Protein AF-A0AA88VTY5-F1 (afdb_monomer)

Nearest PDB structures (foldseek):
  2wyi-assembly1_A  TM=2.878E-01  e=4.479E+00  Streptococcus pyogenes M1 GAS
  5kbp-assembly1_A  TM=3.000E-01  e=7.763E+00  Enterococcus faecalis V583
  2wyi-assembly1_B  TM=2.981E-01  e=7.303E+00  Streptococcus pyogenes M1 GAS

Secondary structure (DSSP, 8-state):
-HHHHHHHHHHHHHHHHS--S--------S-GGGS-TTTSSTTTS----------HHHHHHHHHHHH--S--TTHHHHHHHHTTS---HHHHHHHHS-SSTT--HHHHHHHHHHHHHHHHHHHHH-

Solvent-accessible surface area (backbone atoms only — not comparable to full-atom values): 7858 Å² total; per-residue (Å²): 115,70,72,60,56,55,52,52,46,56,48,49,55,48,58,64,71,72,47,102,65,93,82,87,86,89,88,87,74,97,54,70,88,76,52,62,71,84,53,62,34,79,95,67,44,71,77,86,81,87,85,72,58,37,46,61,69,54,46,49,51,47,37,34,74,62,57,70,39,92,77,59,92,59,50,64,57,50,40,65,43,47,77,72,37,88,44,48,53,66,62,54,45,61,31,43,47,64,87,51,94,83,50,46,61,68,56,18,53,51,44,38,48,52,54,49,51,52,53,43,53,54,66,73,75,111

Structure (mmCIF, N/CA/C/O backbone):
data_AF-A0AA88VTY5-F1
#
_entry.id   AF-A0AA88VTY5-F1
#
loop_
_atom_site.group_PDB
_atom_site.id
_atom_site.type_symbol
_atom_site.label_atom_id
_atom_site.label_alt_id
_atom_site.label_comp_id
_atom_site.label_asym_id
_atom_site.label_entity_id
_atom_site.label_seq_id
_atom_site.pdbx_PDB_ins_code
_atom_site.Cartn_x
_atom_site.Cartn_y
_atom_site.Cartn_z
_atom_site.occupancy
_atom_site.B_iso_or_equiv
_atom_site.auth_seq_id
_atom_site.auth_comp_id
_atom_site.auth_asym_id
_atom_site.auth_atom_id
_atom_site.pdbx_PDB_model_num
ATOM 1 N N . MET A 1 1 ? -3.007 7.184 30.040 1.00 47.25 1 MET A N 1
ATOM 2 C CA . MET A 1 1 ? -3.464 7.458 28.656 1.00 47.25 1 MET A CA 1
ATOM 3 C C . MET A 1 1 ? -4.969 7.712 28.574 1.00 47.25 1 MET A C 1
ATOM 5 O O . MET A 1 1 ? -5.352 8.599 27.826 1.00 47.25 1 MET A O 1
ATOM 9 N N . GLU A 1 2 ? -5.810 7.035 29.365 1.00 46.81 2 GLU A N 1
ATOM 10 C CA . GLU A 1 2 ? -7.282 7.198 29.347 1.00 46.81 2 GLU A CA 1
ATOM 11 C C . GLU A 1 2 ? -7.770 8.639 29.588 1.00 46.81 2 GLU A C 1
ATOM 13 O O . GLU A 1 2 ? -8.664 9.122 28.898 1.00 46.81 2 GLU A O 1
ATOM 18 N N . ILE A 1 3 ? -7.114 9.387 30.484 1.00 48.12 3 ILE A N 1
ATOM 19 C CA . ILE A 1 3 ? -7.507 10.769 30.816 1.00 48.12 3 ILE A CA 1
ATOM 20 C C . ILE A 1 3 ? -7.356 11.733 29.617 1.00 48.12 3 ILE A C 1
ATOM 22 O O . ILE A 1 3 ? -8.103 12.703 29.520 1.00 48.12 3 ILE A O 1
ATOM 26 N N . LEU A 1 4 ? -6.424 11.490 28.684 1.00 56.00 4 LEU A N 1
ATOM 27 C CA . LEU A 1 4 ? -6.225 12.359 27.513 1.00 56.00 4 LEU A CA 1
ATOM 28 C C . LEU A 1 4 ? -7.302 12.125 26.439 1.00 56.00 4 LEU A C 1
ATOM 30 O O . LEU A 1 4 ? -7.770 13.081 25.826 1.00 56.00 4 LEU A O 1
ATOM 34 N N . ALA A 1 5 ? -7.738 10.874 26.261 1.00 60.88 5 ALA A N 1
ATOM 35 C CA . ALA A 1 5 ? -8.765 10.503 25.288 1.00 60.88 5 ALA A CA 1
ATOM 36 C C . ALA A 1 5 ? -10.152 11.037 25.682 1.00 60.88 5 ALA A C 1
ATOM 38 O O . ALA A 1 5 ? -10.845 11.623 24.855 1.00 60.88 5 ALA A O 1
ATOM 39 N N . VAL A 1 6 ? -10.519 10.928 26.965 1.00 62.97 6 VAL A N 1
ATOM 40 C CA . VAL A 1 6 ? -11.779 11.477 27.500 1.00 62.97 6 VAL A CA 1
ATOM 41 C C . VAL A 1 6 ? -11.806 13.009 27.414 1.00 62.97 6 VAL A C 1
ATOM 43 O O . VAL A 1 6 ? -12.830 13.603 27.083 1.00 62.97 6 VAL A O 1
ATOM 46 N N . LYS A 1 7 ? -10.666 13.674 27.649 1.00 64.62 7 LYS A N 1
ATOM 47 C CA . LYS A 1 7 ? -10.542 15.135 27.498 1.00 64.62 7 LYS A CA 1
ATOM 48 C C . LYS A 1 7 ? -10.677 15.588 26.045 1.00 64.62 7 LYS A C 1
ATOM 50 O O . LYS A 1 7 ? -11.381 16.561 25.787 1.00 64.62 7 LYS A O 1
ATOM 55 N N . LEU A 1 8 ? -10.049 14.877 25.106 1.00 68.31 8 LEU A N 1
ATOM 56 C CA . LEU A 1 8 ? -10.213 15.123 23.671 1.00 68.31 8 LEU A CA 1
ATOM 57 C C . LEU A 1 8 ? -11.677 14.953 23.252 1.00 68.31 8 LEU A C 1
ATOM 59 O O . LEU A 1 8 ? -12.199 15.742 22.473 1.00 68.31 8 LEU A O 1
ATOM 63 N N . LEU A 1 9 ? -12.352 13.957 23.818 1.00 66.25 9 LEU A N 1
ATOM 64 C CA . LEU A 1 9 ? -13.742 13.672 23.520 1.00 66.25 9 LEU A CA 1
ATOM 65 C C . LEU A 1 9 ? -14.698 14.770 23.994 1.00 66.25 9 LEU A C 1
ATOM 67 O O . LEU A 1 9 ? -15.535 15.220 23.220 1.00 66.25 9 LEU A O 1
ATOM 71 N N . ASN A 1 10 ? -14.532 15.249 25.228 1.00 67.38 10 ASN A N 1
ATOM 72 C CA . ASN A 1 10 ? -15.312 16.378 25.741 1.00 67.38 10 ASN A CA 1
ATOM 73 C C . ASN A 1 10 ? -15.046 17.662 24.942 1.00 67.38 10 ASN A C 1
ATOM 75 O O . ASN A 1 10 ? -15.945 18.479 24.759 1.00 67.38 10 ASN A O 1
ATOM 79 N N . PHE A 1 11 ? -13.824 17.834 24.432 1.00 70.31 11 PHE A N 1
ATOM 80 C CA . PHE A 1 11 ? -13.494 18.933 23.529 1.00 70.31 11 PHE A CA 1
ATOM 81 C C . PHE A 1 11 ? -14.194 18.798 22.167 1.00 70.31 11 PHE A C 1
ATOM 83 O O . PHE A 1 11 ? -14.711 19.789 21.660 1.00 70.31 11 PHE A O 1
ATOM 90 N N . ILE A 1 12 ? -14.272 17.590 21.598 1.00 69.50 12 ILE A N 1
ATOM 91 C CA . ILE A 1 12 ? -15.016 17.322 20.356 1.00 69.50 12 ILE A CA 1
ATOM 92 C C . ILE A 1 12 ? -16.519 17.543 20.562 1.00 69.50 12 ILE A C 1
ATOM 94 O O . ILE A 1 12 ? -17.139 18.225 19.751 1.00 69.50 12 ILE A O 1
ATOM 98 N N . ASP A 1 13 ? -17.092 17.034 21.657 1.00 68.06 13 ASP A N 1
ATOM 99 C CA . ASP A 1 13 ? -18.501 17.254 22.008 1.00 68.06 13 ASP A CA 1
ATOM 100 C C . ASP A 1 13 ? -18.779 18.766 22.200 1.00 68.06 13 ASP A C 1
ATOM 102 O O . ASP A 1 13 ? -19.804 19.279 21.755 1.00 68.06 13 ASP A O 1
ATOM 106 N N . GLY A 1 14 ? -17.831 19.521 22.770 1.00 66.75 14 GLY A N 1
ATOM 107 C CA . GLY A 1 14 ? -17.899 20.985 22.862 1.00 66.75 14 GLY A CA 1
ATOM 108 C C . GLY A 1 14 ? -17.788 21.703 21.508 1.00 66.75 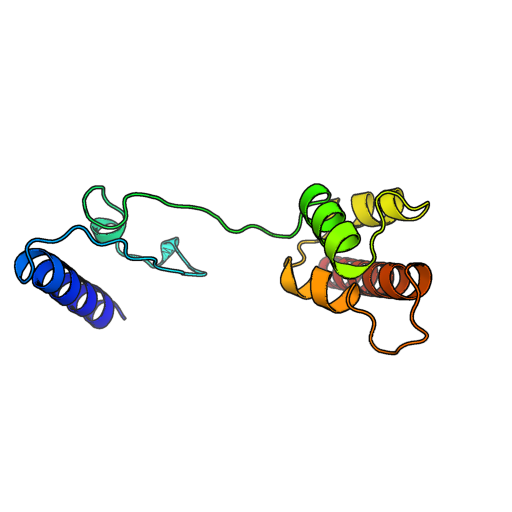14 GLY A C 1
ATOM 109 O O . GLY A 1 14 ? -18.529 22.650 21.250 1.00 66.75 14 GLY A O 1
ATOM 110 N N . LEU A 1 15 ? -16.913 21.236 20.611 1.00 64.00 15 LEU A N 1
ATOM 111 C CA . LEU A 1 15 ? -16.790 21.724 19.229 1.00 64.00 15 LEU A CA 1
ATOM 112 C C . LEU A 1 15 ? -18.053 21.463 18.402 1.00 64.00 15 LEU A C 1
ATOM 114 O O . LEU A 1 15 ? -18.384 22.273 17.536 1.00 64.00 15 LEU A O 1
ATOM 118 N N . TRP A 1 16 ? -18.736 20.347 18.667 1.00 60.53 16 TRP A N 1
ATOM 119 C CA . TRP A 1 16 ? -20.009 19.976 18.051 1.00 60.53 16 TRP A CA 1
ATOM 120 C C . TRP A 1 16 ? -21.147 20.912 18.480 1.00 60.53 16 TRP A C 1
ATOM 122 O O . TRP A 1 16 ? -21.998 21.266 17.671 1.00 60.53 16 TRP A O 1
ATOM 132 N N . LEU A 1 17 ? -21.144 21.354 19.743 1.00 56.91 17 LEU A N 1
ATOM 133 C CA . LEU A 1 17 ? -22.168 22.246 20.300 1.00 56.91 17 LEU A CA 1
ATOM 134 C C . LEU A 1 17 ? -21.949 23.732 19.961 1.00 56.91 17 LEU A C 1
ATOM 136 O O . LEU A 1 17 ? -22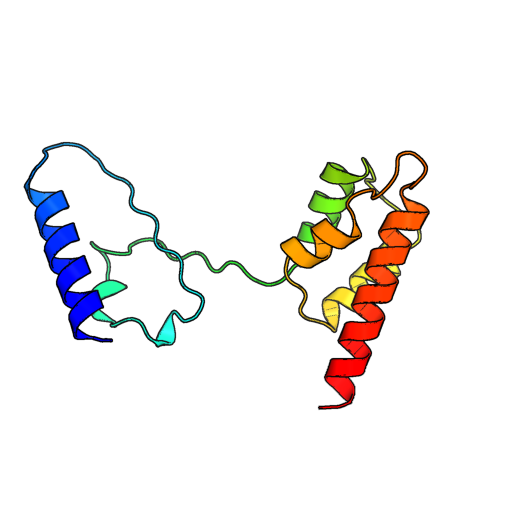.911 24.495 19.925 1.00 56.91 17 LEU A O 1
ATOM 140 N N . ALA A 1 18 ? -20.707 24.167 19.728 1.00 59.44 18 ALA A N 1
ATOM 141 C CA . ALA A 1 18 ? -20.362 25.591 19.667 1.00 59.44 18 ALA A CA 1
ATOM 142 C C . ALA A 1 18 ? -20.586 26.278 18.304 1.00 59.44 18 ALA A C 1
ATOM 144 O O . ALA A 1 18 ? -20.492 27.502 18.224 1.00 59.44 18 ALA A O 1
ATOM 145 N N . CYS A 1 19 ? -20.844 25.546 17.217 1.00 55.19 19 CYS A N 1
ATOM 146 C CA . CYS A 1 19 ? -20.934 26.132 15.874 1.00 55.19 19 CYS A CA 1
ATOM 147 C C . CYS A 1 19 ? -21.932 25.368 14.997 1.00 55.19 19 CYS A C 1
ATOM 149 O O . CYS A 1 19 ? -21.696 24.209 14.677 1.00 55.19 19 CYS A O 1
ATOM 151 N N . GLY A 1 20 ? -23.001 26.032 14.551 1.00 59.38 20 GLY A N 1
ATOM 152 C CA . GLY A 1 20 ? -24.087 25.452 13.745 1.00 59.38 20 GLY A CA 1
ATOM 153 C C . GLY A 1 20 ? -23.747 25.126 12.282 1.00 59.38 20 GLY A C 1
ATOM 154 O O . GLY A 1 20 ? -24.548 25.431 11.406 1.00 59.38 20 GLY A O 1
ATOM 155 N N . GLY A 1 21 ? -22.573 24.549 12.004 1.00 68.12 21 GLY A N 1
ATOM 156 C CA . GLY A 1 21 ? -22.156 24.110 10.667 1.00 68.12 21 GLY A CA 1
ATOM 157 C C . GLY A 1 21 ? -21.730 22.640 10.641 1.00 68.12 21 GLY A C 1
ATOM 158 O O . GLY A 1 21 ? -21.260 22.107 11.645 1.00 68.12 21 GLY A O 1
ATOM 159 N N . GLU A 1 22 ? -21.875 21.993 9.485 1.00 78.19 22 GLU A N 1
ATOM 160 C CA . GLU A 1 22 ? -21.458 20.603 9.261 1.00 78.19 22 GLU A CA 1
ATOM 161 C C . GLU A 1 22 ? -19.922 20.478 9.301 1.00 78.19 22 GLU A C 1
ATOM 163 O O . GLU A 1 22 ? -19.205 21.297 8.723 1.00 78.19 22 GLU A O 1
ATOM 168 N N . ARG A 1 23 ? -19.393 19.463 10.002 1.00 77.62 23 ARG A N 1
ATOM 169 C CA . ARG A 1 23 ? -17.945 19.234 10.167 1.00 77.62 23 ARG A CA 1
ATOM 170 C C . ARG A 1 23 ? -17.586 17.776 9.907 1.00 77.62 23 ARG A C 1
ATOM 172 O O . ARG A 1 23 ? -18.281 16.876 10.367 1.00 77.62 23 ARG A O 1
ATOM 179 N N . ILE A 1 24 ? -16.451 17.556 9.243 1.00 86.12 24 ILE A N 1
ATOM 180 C CA . ILE A 1 24 ? -15.826 16.236 9.088 1.00 86.12 24 ILE A CA 1
ATOM 181 C C . ILE A 1 24 ? -14.553 16.219 9.935 1.00 86.12 24 ILE A C 1
ATOM 183 O O . ILE A 1 24 ? -13.697 17.088 9.782 1.00 86.12 24 ILE A O 1
ATOM 187 N N . ILE A 1 25 ? -14.424 15.232 10.824 1.00 84.38 25 ILE A N 1
ATOM 188 C CA . ILE A 1 25 ? -13.234 15.037 11.661 1.00 84.38 25 ILE A CA 1
ATOM 189 C C . ILE A 1 25 ? -12.628 13.674 11.327 1.00 84.38 25 ILE A C 1
ATOM 191 O O . ILE A 1 25 ? -13.327 12.662 11.351 1.00 84.38 25 ILE A O 1
ATOM 195 N N . VAL A 1 26 ? -11.330 13.649 11.019 1.00 90.31 26 VAL A N 1
ATOM 196 C CA . VAL A 1 26 ? -10.590 12.423 10.691 1.00 90.31 26 VAL A CA 1
ATOM 197 C C . VAL A 1 26 ? -9.631 12.091 11.827 1.00 90.31 26 VAL A C 1
ATOM 199 O O . VAL A 1 26 ? -8.812 12.921 12.220 1.00 90.31 26 VAL A O 1
ATOM 202 N N . PHE A 1 27 ? -9.721 10.862 12.332 1.00 89.00 27 PHE A N 1
ATOM 203 C CA . PHE A 1 27 ? -8.804 10.306 13.325 1.00 89.00 27 PHE A CA 1
ATOM 204 C C . PHE A 1 27 ? -8.000 9.170 12.701 1.00 89.00 27 PHE A C 1
ATOM 206 O O . PHE A 1 27 ? -8.542 8.355 11.958 1.00 89.00 27 PHE A O 1
ATOM 213 N N . THR A 1 28 ? -6.720 9.082 13.048 1.00 91.56 28 THR A N 1
ATOM 214 C CA . THR A 1 28 ? -5.824 8.008 12.605 1.00 91.56 28 THR A CA 1
ATOM 215 C C . THR A 1 28 ? -5.210 7.323 13.819 1.00 91.56 28 THR A C 1
ATOM 217 O O . THR A 1 28 ? -4.738 7.997 14.735 1.00 91.56 28 THR A O 1
ATOM 220 N N . THR A 1 29 ? -5.186 5.992 13.842 1.00 90.69 29 THR A N 1
ATOM 221 C CA . THR A 1 29 ? -4.519 5.219 14.898 1.00 90.69 29 THR A CA 1
ATOM 222 C C . THR A 1 29 ? -3.925 3.940 14.327 1.00 90.69 29 THR A C 1
ATOM 224 O O . THR A 1 29 ? -4.541 3.291 13.489 1.00 90.69 29 THR A O 1
ATOM 227 N N . ASN A 1 30 ? -2.758 3.546 14.835 1.00 90.88 30 ASN A N 1
ATOM 228 C CA . ASN A 1 30 ? -2.166 2.232 14.561 1.00 90.88 30 ASN A CA 1
ATOM 229 C C . ASN A 1 30 ? -2.661 1.156 15.548 1.00 90.88 30 ASN A C 1
ATOM 231 O O . ASN A 1 30 ? -2.321 -0.016 15.420 1.00 90.88 30 ASN A O 1
ATOM 235 N N . HIS A 1 31 ? -3.432 1.544 16.571 1.00 89.62 31 HIS A N 1
ATOM 236 C CA . HIS A 1 31 ? -3.851 0.669 17.666 1.00 89.62 31 HIS A CA 1
ATOM 237 C C . HIS A 1 31 ? -5.326 0.891 18.012 1.00 89.62 31 HIS A C 1
ATOM 239 O O . HIS A 1 31 ? -5.654 1.394 19.087 1.00 89.62 31 HIS A O 1
ATOM 245 N N . VAL A 1 32 ? -6.228 0.515 17.101 1.00 88.38 32 VAL A N 1
ATOM 246 C CA . VAL A 1 32 ? -7.682 0.667 17.303 1.00 88.38 32 VAL A CA 1
ATOM 247 C C . VAL A 1 32 ? -8.178 -0.037 18.574 1.00 88.38 32 VAL A C 1
ATOM 249 O O . VAL A 1 32 ? -9.033 0.491 19.273 1.00 88.38 32 VAL A O 1
ATOM 252 N N . TYR A 1 33 ? -7.565 -1.163 18.951 1.00 88.06 33 TYR A N 1
ATOM 253 C CA . TYR A 1 33 ? -7.901 -1.936 20.153 1.00 88.06 33 TYR A CA 1
ATOM 254 C C . TYR A 1 33 ? -7.563 -1.233 21.480 1.00 88.06 33 TYR A C 1
ATOM 256 O O . TYR A 1 33 ? -8.007 -1.678 22.533 1.00 88.06 33 TYR A O 1
ATOM 264 N N . LYS A 1 34 ? -6.756 -0.161 21.452 1.00 87.19 34 LYS A N 1
ATOM 265 C CA . LYS A 1 34 ? -6.462 0.669 22.634 1.00 87.19 34 LYS A CA 1
ATOM 266 C C . LYS A 1 34 ? -7.460 1.815 22.808 1.00 87.19 34 LYS A C 1
ATOM 268 O O . LYS A 1 34 ? -7.348 2.560 23.779 1.00 87.19 34 LYS A O 1
ATOM 273 N N . LEU A 1 35 ? -8.373 2.012 21.856 1.00 85.88 35 LEU A N 1
ATOM 274 C CA . LEU A 1 35 ? -9.404 3.034 21.964 1.00 85.88 35 LEU A CA 1
ATOM 275 C C . LEU A 1 35 ? -10.517 2.560 22.895 1.00 85.88 35 LEU A C 1
ATOM 277 O O . LEU A 1 35 ? -10.924 1.401 22.858 1.00 85.88 35 LEU A O 1
ATOM 281 N N . ASP A 1 36 ? -11.033 3.490 23.694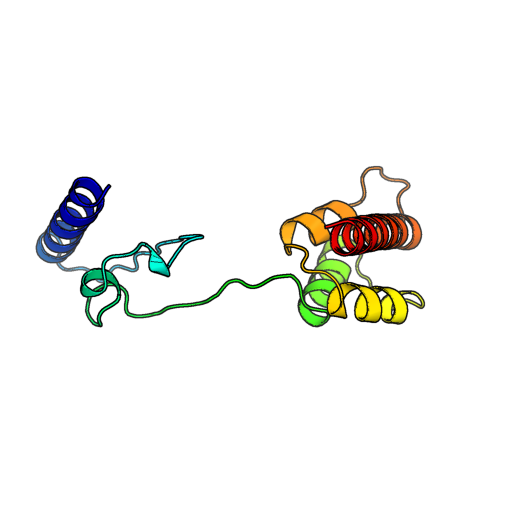 1.00 84.50 36 ASP A N 1
ATOM 282 C CA . ASP A 1 36 ? -12.238 3.260 24.481 1.00 84.50 36 ASP A CA 1
ATOM 283 C C . ASP A 1 36 ? -13.412 2.941 23.527 1.00 84.50 36 ASP A C 1
ATOM 285 O O . ASP A 1 36 ? -13.677 3.732 22.609 1.00 84.50 36 ASP A O 1
ATOM 289 N N . PRO A 1 37 ? -14.137 1.821 23.716 1.00 85.38 37 PRO A N 1
ATOM 290 C CA . PRO A 1 37 ? -15.310 1.472 22.915 1.00 85.38 37 PRO A CA 1
ATOM 291 C C . PRO A 1 37 ? -16.364 2.591 22.808 1.00 85.38 37 PRO A C 1
ATOM 293 O O . PRO A 1 37 ? -17.082 2.680 21.810 1.00 85.38 37 PRO A O 1
ATOM 296 N N . ALA A 1 38 ? -16.446 3.488 23.796 1.00 82.88 38 ALA A N 1
ATOM 297 C CA . ALA A 1 38 ? -17.339 4.642 23.778 1.00 82.88 38 ALA A CA 1
ATOM 298 C C . ALA A 1 38 ? -16.980 5.686 22.702 1.00 82.88 38 ALA A C 1
ATOM 300 O O . 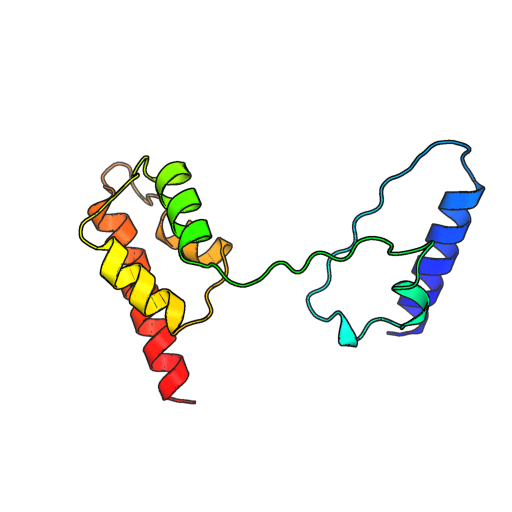ALA A 1 38 ? -17.843 6.488 22.338 1.00 82.88 38 ALA A O 1
ATOM 301 N N . LEU A 1 39 ? -15.746 5.685 22.181 1.00 80.94 39 LEU A N 1
ATOM 302 C CA . LEU A 1 39 ? -15.288 6.568 21.099 1.00 80.94 39 LEU A CA 1
ATOM 303 C C . LEU A 1 39 ? -15.710 6.067 19.716 1.00 80.94 39 LEU A C 1
ATOM 305 O O . LEU A 1 39 ? -16.061 6.867 18.852 1.00 80.94 39 LEU A O 1
ATOM 309 N N . ILE A 1 40 ? -15.699 4.748 19.519 1.00 83.69 40 ILE A N 1
ATOM 310 C CA . ILE A 1 40 ? -15.953 4.095 18.223 1.00 83.69 40 ILE A CA 1
ATOM 311 C C . ILE A 1 40 ? -17.442 3.855 17.937 1.00 83.69 40 ILE A C 1
ATOM 313 O O . ILE A 1 40 ? -17.799 3.276 16.912 1.00 83.69 40 ILE A O 1
ATOM 317 N N . ARG A 1 41 ? -18.328 4.292 18.840 1.00 82.12 41 ARG A N 1
ATOM 318 C CA . ARG A 1 41 ? -19.780 4.224 18.651 1.00 82.12 41 ARG A CA 1
ATOM 319 C C . ARG A 1 41 ? -20.264 5.249 17.622 1.00 82.12 41 ARG A C 1
ATOM 321 O O . ARG A 1 41 ? -19.679 6.321 17.466 1.00 82.12 41 ARG A O 1
ATOM 328 N N . ARG A 1 42 ? -21.399 4.940 16.988 1.00 81.25 42 ARG A N 1
ATOM 329 C CA . ARG A 1 42 ? -22.107 5.871 16.095 1.00 81.25 42 ARG A CA 1
ATOM 330 C C . ARG A 1 42 ? -22.459 7.181 16.815 1.00 81.25 42 ARG A C 1
ATOM 332 O O . ARG A 1 42 ? -22.794 7.162 17.999 1.00 81.25 42 ARG A O 1
ATOM 339 N N . GLY A 1 43 ? -22.383 8.296 16.095 1.00 80.62 43 GLY A N 1
ATOM 340 C CA . GLY A 1 43 ? -22.494 9.668 16.594 1.00 80.62 43 GLY A CA 1
ATOM 341 C C . GLY A 1 43 ? -21.165 10.275 17.059 1.00 80.62 43 GLY A C 1
ATOM 342 O O . GLY A 1 43 ? -21.155 11.403 17.541 1.00 80.62 43 GLY A O 1
ATOM 343 N N . ARG A 1 44 ? -20.058 9.525 16.967 1.00 81.25 44 ARG A N 1
ATOM 344 C CA . ARG A 1 44 ? -18.696 9.986 17.274 1.00 81.25 44 ARG A CA 1
ATOM 345 C C . ARG A 1 44 ? -17.766 9.608 16.126 1.00 81.25 44 ARG A C 1
ATOM 347 O O . ARG A 1 44 ? -17.575 10.393 15.208 1.00 81.25 44 ARG A O 1
ATOM 354 N N . MET A 1 45 ? -17.209 8.397 16.140 1.00 88.25 45 MET A N 1
ATOM 355 C CA . MET A 1 45 ? -16.422 7.876 15.020 1.00 88.25 45 MET A CA 1
ATOM 356 C C . MET A 1 45 ? -17.303 6.941 14.192 1.00 88.25 45 MET A C 1
ATOM 358 O O . MET A 1 45 ? -17.339 5.739 14.431 1.00 88.25 45 MET A O 1
ATOM 362 N N . ASP A 1 46 ? -18.051 7.496 13.240 1.00 88.12 46 ASP A N 1
ATOM 363 C CA . ASP A 1 46 ? -19.075 6.757 12.486 1.00 88.12 46 ASP A CA 1
ATOM 364 C C . ASP A 1 46 ? -18.540 5.870 11.357 1.00 88.12 46 ASP A C 1
ATOM 366 O O . ASP A 1 46 ? -19.177 4.880 10.984 1.00 88.12 46 ASP A O 1
ATOM 370 N N . LYS A 1 47 ? -17.401 6.242 10.767 1.00 90.75 47 LYS A N 1
ATOM 371 C CA . LYS A 1 47 ? -16.788 5.537 9.636 1.00 90.75 47 LYS A CA 1
ATOM 372 C C . LYS A 1 47 ? -15.403 5.056 10.019 1.00 90.75 47 LYS A C 1
ATOM 374 O O . LYS A 1 47 ? -14.557 5.858 10.404 1.00 90.75 47 LYS A O 1
ATOM 379 N N . HIS A 1 48 ? -15.176 3.754 9.885 1.00 90.56 48 HIS A N 1
ATOM 380 C CA . HIS A 1 48 ? -13.882 3.125 10.136 1.00 90.56 48 HIS A CA 1
ATOM 381 C C . HIS A 1 48 ? -13.365 2.551 8.825 1.00 90.56 48 HIS A C 1
ATOM 383 O O . HIS A 1 48 ? -14.059 1.778 8.166 1.00 90.56 48 HIS A O 1
ATOM 389 N N . VAL A 1 49 ? -12.162 2.968 8.444 1.00 93.56 49 VAL A N 1
ATOM 390 C CA . VAL A 1 49 ? -11.458 2.476 7.261 1.00 93.56 49 VAL A CA 1
ATOM 391 C C . VAL A 1 49 ? -10.114 1.948 7.734 1.00 93.56 49 VAL A C 1
ATOM 393 O O . VAL A 1 49 ? -9.331 2.689 8.326 1.00 93.56 49 VAL A O 1
ATOM 396 N N . GLU A 1 50 ? -9.866 0.664 7.498 1.00 93.12 50 GLU A N 1
ATOM 397 C CA . GLU A 1 50 ? -8.565 0.056 7.746 1.00 93.12 50 GLU A CA 1
ATOM 398 C C . GLU A 1 50 ? -7.631 0.351 6.569 1.00 93.12 50 GLU A C 1
ATOM 400 O O . GLU A 1 50 ? -7.971 0.101 5.413 1.00 93.12 50 GLU A O 1
ATOM 405 N N . LEU A 1 51 ? -6.447 0.885 6.866 1.00 93.06 51 LEU A N 1
ATOM 406 C CA . LEU A 1 51 ? -5.387 1.097 5.883 1.00 93.06 51 LEU A CA 1
ATOM 407 C C . LEU A 1 51 ? -4.371 -0.042 6.013 1.00 93.06 51 LEU A C 1
ATOM 409 O O . LEU A 1 51 ? -3.469 0.015 6.847 1.00 93.06 51 LEU A O 1
ATOM 413 N N . SER A 1 52 ? -4.569 -1.095 5.219 1.00 93.69 52 SER A N 1
ATOM 414 C CA . SER A 1 52 ? -3.762 -2.318 5.262 1.00 93.69 52 SER A CA 1
ATOM 415 C C . SER A 1 52 ? -2.392 -2.171 4.582 1.00 93.69 52 SER A C 1
ATOM 417 O O . SER A 1 52 ? -2.055 -1.144 3.988 1.00 93.69 52 SER A O 1
ATOM 419 N N . TYR A 1 53 ? -1.606 -3.250 4.623 1.00 97.06 53 TYR A N 1
ATOM 420 C CA . TYR A 1 53 ? -0.382 -3.401 3.835 1.00 97.06 53 TYR A CA 1
ATOM 421 C C . TYR A 1 53 ? -0.643 -3.350 2.322 1.00 97.06 53 TYR A C 1
ATOM 423 O O . TYR A 1 53 ? -1.779 -3.477 1.851 1.00 97.06 53 TYR A O 1
ATOM 431 N N . CYS A 1 54 ? 0.428 -3.135 1.556 1.00 97.94 54 CYS A N 1
ATOM 432 C CA . CYS A 1 54 ? 0.369 -2.969 0.113 1.00 97.94 54 CYS A CA 1
ATOM 433 C C . CYS A 1 54 ? 0.020 -4.292 -0.577 1.00 97.94 54 CYS A C 1
ATOM 435 O O . CYS A 1 54 ? 0.811 -5.232 -0.591 1.00 97.94 54 CYS A O 1
ATOM 437 N N . CYS A 1 55 ? -1.162 -4.356 -1.184 1.00 97.19 55 CYS A N 1
ATOM 438 C CA . CYS A 1 55 ? -1.550 -5.479 -2.025 1.00 97.19 55 CYS A CA 1
ATOM 439 C C . CYS A 1 55 ? -1.020 -5.309 -3.457 1.00 97.19 55 CYS A C 1
ATOM 441 O O . CYS A 1 55 ? -0.575 -4.232 -3.859 1.00 97.19 55 CYS A O 1
ATOM 443 N N . PHE A 1 56 ? -1.127 -6.362 -4.271 1.00 97.88 56 PHE A N 1
ATOM 444 C CA . PHE A 1 56 ? -0.679 -6.312 -5.665 1.00 97.88 56 PHE A CA 1
ATOM 445 C C . PHE A 1 56 ? -1.391 -5.228 -6.496 1.00 97.88 56 PHE A C 1
ATOM 447 O O . PHE A 1 56 ? -0.769 -4.586 -7.339 1.00 97.88 56 PHE A O 1
ATOM 454 N N . GLU A 1 57 ? -2.677 -4.976 -6.242 1.00 97.31 57 GLU A N 1
ATOM 455 C CA . GLU A 1 57 ? -3.413 -3.891 -6.906 1.00 97.31 57 GLU A CA 1
ATOM 456 C C . GLU A 1 57 ? -2.894 -2.508 -6.488 1.00 97.31 57 GLU A C 1
ATOM 458 O O . GLU A 1 57 ? -2.707 -1.640 -7.341 1.00 97.31 57 GLU A O 1
ATOM 463 N N . GLY A 1 58 ? -2.580 -2.329 -5.200 1.00 97.25 58 GLY A N 1
ATOM 464 C CA . GLY A 1 58 ? -1.933 -1.122 -4.686 1.00 97.25 58 GLY A CA 1
ATOM 465 C C . GLY A 1 58 ? -0.562 -0.903 -5.324 1.00 97.25 58 GLY A C 1
ATOM 466 O O . GLY A 1 58 ? -0.283 0.183 -5.822 1.00 97.25 58 GLY A O 1
ATOM 467 N N . PHE A 1 59 ? 0.252 -1.956 -5.423 1.00 98.31 59 PHE A N 1
ATOM 468 C CA . PHE A 1 59 ? 1.518 -1.921 -6.154 1.00 98.31 59 PHE A CA 1
ATOM 469 C C . PHE A 1 59 ? 1.335 -1.487 -7.615 1.00 98.31 59 PHE A C 1
ATOM 471 O O . PHE A 1 59 ? 2.055 -0.602 -8.062 1.00 98.31 59 PHE A O 1
ATOM 478 N N . LYS A 1 60 ? 0.376 -2.055 -8.361 1.00 98.31 60 LYS A N 1
ATOM 479 C CA . LYS A 1 60 ? 0.147 -1.668 -9.766 1.00 98.31 60 LYS A CA 1
ATOM 480 C C . LYS A 1 60 ? -0.226 -0.194 -9.901 1.00 98.31 60 LYS A C 1
ATOM 482 O O . LYS A 1 60 ? 0.186 0.441 -10.867 1.00 98.31 60 LYS A O 1
ATOM 487 N N . LEU A 1 61 ? -0.996 0.345 -8.955 1.00 98.06 61 LEU A N 1
ATOM 488 C CA . LEU A 1 61 ? -1.305 1.772 -8.923 1.00 98.06 61 LEU A CA 1
ATOM 489 C C . LEU A 1 61 ? -0.032 2.601 -8.705 1.00 98.06 61 LEU A C 1
ATOM 491 O O . LEU A 1 61 ? 0.202 3.552 -9.443 1.00 98.06 61 LEU A O 1
ATOM 495 N N . LEU A 1 62 ? 0.817 2.214 -7.751 1.00 98.00 62 LEU A N 1
ATOM 496 C CA . LEU A 1 62 ? 2.088 2.898 -7.495 1.00 98.00 62 LEU A CA 1
ATOM 497 C C . LEU A 1 62 ? 3.042 2.789 -8.697 1.00 98.00 62 LEU A C 1
ATOM 499 O O . LEU A 1 62 ? 3.628 3.788 -9.094 1.00 98.00 62 LEU A O 1
ATOM 503 N N . ALA A 1 63 ? 3.150 1.621 -9.331 1.00 98.00 63 ALA A N 1
ATOM 504 C CA . ALA A 1 63 ? 3.984 1.415 -10.515 1.00 98.00 63 ALA A CA 1
ATOM 505 C C . ALA A 1 63 ? 3.541 2.295 -11.694 1.00 98.00 63 ALA A C 1
ATOM 507 O O . ALA A 1 63 ? 4.379 2.884 -12.371 1.00 98.00 63 ALA A O 1
ATOM 508 N N . ARG A 1 64 ? 2.229 2.452 -11.906 1.00 97.31 64 ARG A N 1
ATOM 509 C CA . ARG A 1 64 ? 1.703 3.404 -12.895 1.00 97.31 64 ARG A CA 1
ATOM 510 C C . ARG A 1 64 ? 2.007 4.849 -12.511 1.00 97.31 64 ARG A C 1
ATOM 512 O O . ARG A 1 64 ? 2.427 5.617 -13.359 1.00 97.31 64 ARG A O 1
ATOM 519 N N . ASN A 1 65 ? 1.827 5.215 -11.245 1.00 96.25 65 ASN A N 1
ATOM 520 C CA . ASN A 1 65 ? 1.990 6.601 -10.808 1.00 96.25 65 ASN A CA 1
ATOM 521 C C . ASN A 1 65 ? 3.450 7.077 -10.818 1.00 96.25 65 ASN A C 1
ATOM 523 O O . ASN A 1 65 ? 3.698 8.233 -11.142 1.00 96.25 65 ASN A O 1
ATOM 527 N N . TYR A 1 66 ? 4.400 6.219 -10.435 1.00 95.56 66 TYR A N 1
ATOM 528 C CA . TYR A 1 66 ? 5.812 6.598 -10.304 1.00 95.56 66 TYR A CA 1
ATOM 529 C C . TYR A 1 66 ? 6.656 6.269 -11.533 1.00 95.56 66 TYR A C 1
ATOM 531 O O . TYR A 1 66 ? 7.627 6.972 -11.790 1.00 95.56 66 TYR A O 1
ATOM 539 N N . LEU A 1 67 ? 6.307 5.214 -12.276 1.00 96.06 67 LEU A N 1
ATOM 540 C CA . LEU A 1 67 ? 7.125 4.697 -13.379 1.00 96.06 67 LEU A CA 1
ATOM 541 C C . LEU A 1 67 ? 6.398 4.708 -14.731 1.00 96.06 67 LEU A C 1
ATOM 543 O O . LEU A 1 67 ? 7.001 4.344 -15.733 1.00 96.06 67 LEU A O 1
ATOM 547 N N . ASP A 1 68 ? 5.109 5.067 -14.767 1.00 96.00 68 ASP A N 1
ATOM 548 C CA . ASP A 1 68 ? 4.240 4.955 -15.950 1.00 96.00 68 ASP A CA 1
ATOM 549 C C . ASP A 1 68 ? 4.177 3.527 -16.539 1.00 96.00 68 ASP A C 1
ATOM 551 O O . ASP A 1 68 ? 3.979 3.304 -17.733 1.00 96.00 68 ASP A O 1
ATOM 555 N N . VAL A 1 69 ? 4.330 2.505 -15.682 1.00 95.50 69 VAL A N 1
ATOM 556 C CA . VAL A 1 69 ? 4.341 1.094 -16.102 1.00 95.50 69 VAL A CA 1
ATOM 557 C C . VAL A 1 69 ? 3.027 0.396 -15.766 1.00 95.50 69 VAL A C 1
ATOM 559 O O . VAL A 1 69 ? 2.673 0.179 -14.607 1.00 95.50 69 VAL A O 1
ATOM 562 N N . GLY A 1 70 ? 2.314 -0.039 -16.808 1.00 93.75 70 GLY A N 1
ATOM 563 C CA . GLY A 1 70 ? 1.081 -0.824 -16.683 1.00 93.75 70 GLY A CA 1
ATOM 564 C C . GLY A 1 70 ? 1.285 -2.341 -16.587 1.00 93.75 70 GLY A C 1
ATOM 565 O O . GLY A 1 70 ? 0.416 -3.033 -16.048 1.00 93.75 70 GLY A O 1
ATOM 566 N N . ALA A 1 71 ? 2.404 -2.854 -17.103 1.00 94.81 71 ALA A N 1
ATOM 567 C CA . ALA A 1 71 ? 2.770 -4.267 -17.095 1.00 94.81 71 ALA A CA 1
ATOM 568 C C . ALA A 1 71 ? 4.292 -4.422 -17.205 1.00 94.81 71 ALA A C 1
ATOM 570 O O . ALA A 1 71 ? 4.943 -3.669 -17.923 1.00 94.81 71 ALA A O 1
ATOM 571 N N . HIS A 1 72 ? 4.846 -5.426 -16.529 1.00 96.81 72 HIS A N 1
ATOM 572 C CA . HIS A 1 72 ? 6.267 -5.747 -16.595 1.00 96.81 72 HIS A CA 1
ATOM 573 C C . HIS A 1 72 ? 6.486 -7.241 -16.364 1.00 96.81 72 HIS A C 1
ATOM 575 O O . HIS A 1 72 ? 5.739 -7.865 -15.604 1.00 96.81 72 HIS A O 1
ATOM 581 N N . HIS A 1 73 ? 7.531 -7.817 -16.958 1.00 97.38 73 HIS A N 1
ATOM 582 C CA . HIS A 1 73 ? 7.821 -9.250 -16.838 1.00 97.38 73 HIS A CA 1
ATOM 583 C C . HIS A 1 73 ? 8.034 -9.692 -15.374 1.00 97.38 73 HIS A C 1
ATOM 585 O O . HIS A 1 73 ? 7.695 -10.814 -15.000 1.00 97.38 73 HIS A O 1
ATOM 591 N N . VAL A 1 74 ? 8.506 -8.784 -14.510 1.00 97.88 74 VAL A N 1
ATOM 592 C CA . VAL A 1 74 ? 8.732 -9.050 -13.078 1.00 97.88 74 VAL A CA 1
ATOM 593 C C . VAL A 1 74 ? 7.492 -8.907 -12.186 1.00 97.88 74 VAL A C 1
ATOM 595 O O . VAL A 1 74 ? 7.551 -9.272 -11.011 1.00 97.88 74 VAL A O 1
ATOM 598 N N . PHE A 1 75 ? 6.354 -8.415 -12.696 1.00 98.19 75 PHE A N 1
ATOM 599 C CA . PHE A 1 75 ? 5.149 -8.214 -11.872 1.00 98.19 75 PHE A CA 1
ATOM 600 C C . PHE A 1 75 ? 4.659 -9.522 -11.241 1.00 98.19 75 PHE A C 1
ATOM 602 O O . PHE A 1 75 ? 4.203 -9.516 -10.100 1.00 98.19 75 PHE A O 1
ATOM 609 N N . GLY A 1 76 ? 4.805 -10.652 -11.944 1.00 98.25 76 GLY A N 1
ATOM 610 C CA . GLY A 1 76 ? 4.483 -11.970 -11.392 1.00 98.25 76 GLY A CA 1
ATOM 611 C C . GLY A 1 76 ? 5.322 -12.313 -10.156 1.00 98.25 76 GLY A C 1
ATOM 612 O O . GLY A 1 76 ? 4.787 -12.815 -9.168 1.00 98.25 76 GLY A O 1
ATOM 613 N N . LYS A 1 77 ? 6.618 -11.970 -10.168 1.00 98.19 77 LYS A N 1
ATOM 614 C CA . LYS A 1 77 ? 7.516 -12.159 -9.020 1.00 98.19 77 LYS A CA 1
ATOM 615 C C . LYS A 1 77 ? 7.128 -11.247 -7.854 1.00 98.19 77 LYS A C 1
ATOM 617 O O . LYS A 1 77 ? 7.026 -11.727 -6.729 1.00 98.19 77 LYS A O 1
ATOM 622 N N . ILE A 1 78 ? 6.861 -9.966 -8.121 1.00 98.12 78 ILE A N 1
ATOM 623 C CA . ILE A 1 78 ? 6.435 -8.997 -7.095 1.00 98.12 78 ILE A CA 1
ATOM 624 C C . ILE A 1 78 ? 5.122 -9.436 -6.444 1.00 98.12 78 ILE A C 1
ATOM 626 O O . ILE A 1 78 ? 5.021 -9.433 -5.220 1.00 98.12 78 ILE A O 1
ATOM 630 N N . ARG A 1 79 ? 4.145 -9.898 -7.235 1.00 98.31 79 ARG A N 1
ATOM 631 C CA . ARG A 1 79 ? 2.888 -10.453 -6.716 1.00 98.31 79 ARG A CA 1
ATOM 632 C C . ARG A 1 79 ? 3.140 -11.597 -5.734 1.00 98.31 79 ARG A C 1
ATOM 634 O O . ARG A 1 79 ? 2.657 -11.551 -4.609 1.00 98.31 79 ARG A O 1
ATOM 641 N N . ALA A 1 80 ? 3.935 -12.584 -6.144 1.00 97.88 80 ALA A N 1
ATOM 642 C CA . ALA A 1 80 ? 4.233 -13.753 -5.319 1.00 97.88 80 ALA A CA 1
ATOM 643 C C . ALA A 1 80 ? 5.014 -13.414 -4.034 1.00 97.88 80 ALA A C 1
ATOM 645 O O . ALA A 1 80 ? 4.982 -14.189 -3.076 1.00 97.88 80 ALA A O 1
ATOM 646 N N . LEU A 1 81 ? 5.749 -12.296 -4.016 1.00 97.62 81 LEU A N 1
ATOM 647 C CA . LEU A 1 81 ? 6.455 -11.797 -2.835 1.00 97.62 81 LEU A CA 1
ATOM 648 C C . LEU A 1 81 ? 5.526 -11.020 -1.891 1.00 97.62 81 LEU A C 1
ATOM 650 O O . LEU A 1 81 ? 5.541 -11.292 -0.693 1.00 97.62 81 LEU A O 1
ATOM 654 N N . LEU A 1 82 ? 4.682 -10.127 -2.418 1.00 96.88 82 LEU A N 1
ATOM 655 C CA . LEU A 1 82 ? 3.685 -9.381 -1.633 1.00 96.88 82 LEU A CA 1
ATOM 656 C C . LEU A 1 82 ? 2.637 -10.299 -0.985 1.00 96.88 82 LEU A C 1
ATOM 658 O O . LEU A 1 82 ? 2.098 -9.975 0.063 1.00 96.88 82 LEU A O 1
ATOM 662 N N . GLU A 1 83 ? 2.374 -11.475 -1.560 1.00 95.44 83 GLU A N 1
ATOM 663 C CA . GLU A 1 83 ? 1.519 -12.498 -0.938 1.00 95.44 83 GLU A CA 1
ATOM 664 C C . GLU A 1 83 ? 2.169 -13.176 0.289 1.00 95.44 83 GLU A C 1
ATOM 666 O O . GLU A 1 83 ? 1.492 -13.878 1.037 1.00 95.44 83 GLU A O 1
ATOM 671 N N . LYS A 1 84 ? 3.481 -13.000 0.505 1.00 95.12 84 LYS A N 1
ATOM 672 C CA . LYS A 1 84 ? 4.251 -13.666 1.575 1.00 95.12 84 LYS A CA 1
ATOM 673 C C . LYS A 1 84 ? 4.777 -12.709 2.642 1.00 95.12 84 LYS A C 1
ATOM 675 O O . LYS A 1 84 ? 5.214 -13.168 3.698 1.00 95.12 84 LYS A O 1
ATOM 680 N N . VAL A 1 85 ? 4.789 -11.412 2.357 1.00 95.44 85 VAL A N 1
ATOM 681 C CA . VAL A 1 85 ? 5.404 -10.386 3.197 1.00 95.44 85 VAL A CA 1
ATOM 682 C C . VAL A 1 85 ? 4.470 -9.195 3.309 1.00 95.44 85 VAL A C 1
ATOM 684 O O . VAL A 1 85 ? 3.962 -8.696 2.310 1.00 95.44 85 VAL A O 1
ATOM 687 N N . ASP A 1 86 ? 4.318 -8.704 4.532 1.00 94.69 86 ASP A N 1
ATOM 688 C CA . ASP A 1 86 ? 3.590 -7.479 4.819 1.00 94.69 86 ASP A CA 1
ATOM 689 C C . ASP A 1 86 ? 4.535 -6.281 4.656 1.00 94.69 86 ASP A C 1
ATOM 691 O O . ASP A 1 86 ? 5.482 -6.117 5.424 1.00 94.69 86 ASP A O 1
ATOM 695 N N . MET A 1 87 ? 4.292 -5.442 3.648 1.00 96.81 87 MET A N 1
ATOM 696 C CA . MET A 1 87 ? 5.063 -4.218 3.386 1.00 96.81 87 MET A CA 1
ATOM 697 C C . MET A 1 87 ? 4.113 -3.027 3.259 1.00 96.81 87 MET A C 1
ATOM 699 O O . MET A 1 87 ? 3.047 -3.142 2.647 1.00 96.81 87 MET A O 1
ATOM 703 N N . LYS A 1 88 ? 4.439 -1.874 3.860 1.00 96.62 88 LYS A N 1
ATOM 704 C CA . LYS A 1 88 ? 3.527 -0.721 3.825 1.00 96.62 88 LYS A CA 1
ATOM 705 C C . LYS A 1 88 ? 3.527 -0.095 2.428 1.00 96.62 88 LYS A C 1
ATOM 707 O O . LYS A 1 88 ? 4.558 -0.103 1.759 1.00 96.62 88 LYS A O 1
ATOM 712 N N . PRO A 1 89 ? 2.414 0.522 1.993 1.00 97.12 89 PRO A N 1
ATOM 713 C CA . PRO A 1 89 ? 2.375 1.240 0.719 1.00 97.12 89 PRO A CA 1
ATOM 714 C C . PRO A 1 89 ? 3.474 2.303 0.573 1.00 97.12 89 PRO A C 1
ATOM 716 O O . PRO A 1 89 ? 3.998 2.478 -0.521 1.00 97.12 89 PRO A O 1
ATOM 719 N N . ALA A 1 90 ? 3.857 2.967 1.670 1.00 96.56 90 ALA A N 1
ATOM 720 C CA . ALA A 1 90 ? 4.950 3.940 1.681 1.00 96.56 90 ALA A CA 1
ATOM 7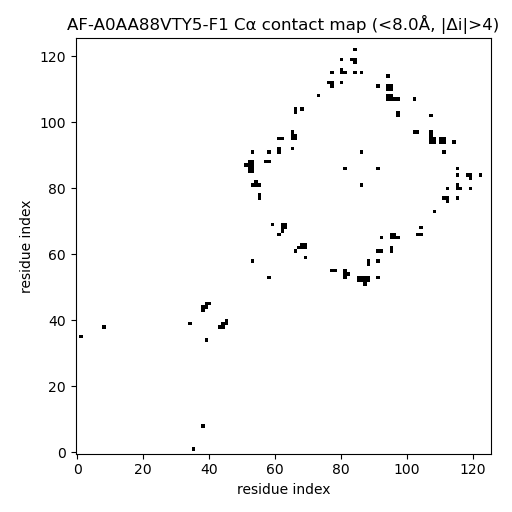21 C C . ALA A 1 90 ? 6.314 3.297 1.381 1.00 96.56 90 ALA A C 1
ATOM 723 O O . ALA A 1 90 ? 7.042 3.806 0.537 1.00 96.56 90 ALA A O 1
ATOM 724 N N . ASP A 1 91 ? 6.616 2.149 1.994 1.00 97.19 91 ASP A N 1
ATOM 725 C CA . ASP A 1 91 ? 7.873 1.424 1.761 1.00 97.19 91 ASP A CA 1
ATOM 726 C C . ASP A 1 91 ? 7.942 0.900 0.312 1.00 97.19 91 ASP A C 1
ATOM 728 O O . ASP A 1 91 ? 8.992 0.930 -0.332 1.00 97.19 91 ASP A O 1
ATOM 732 N N . VAL A 1 92 ? 6.802 0.460 -0.244 1.00 98.00 92 VAL A N 1
ATOM 733 C CA . VAL A 1 92 ? 6.705 0.086 -1.666 1.00 98.00 92 VAL A CA 1
ATOM 734 C C . VAL A 1 92 ? 6.960 1.300 -2.559 1.00 98.00 92 VAL A C 1
ATOM 736 O O . VAL A 1 92 ? 7.756 1.205 -3.490 1.00 98.00 92 VAL A O 1
ATOM 739 N N . ALA A 1 93 ? 6.318 2.437 -2.278 1.00 97.62 93 ALA A N 1
ATOM 740 C CA . ALA A 1 93 ? 6.510 3.670 -3.038 1.00 97.62 93 ALA A CA 1
ATOM 741 C C . ALA A 1 93 ? 7.971 4.140 -3.002 1.00 97.62 93 ALA A C 1
ATOM 743 O O . ALA A 1 93 ? 8.519 4.485 -4.041 1.00 97.62 93 ALA A O 1
ATOM 744 N N . GLU A 1 94 ? 8.630 4.080 -1.843 1.00 97.38 94 GLU A N 1
ATOM 745 C CA . GLU A 1 94 ? 10.040 4.452 -1.685 1.00 97.38 94 GLU A CA 1
ATOM 746 C C . GLU A 1 94 ? 10.981 3.643 -2.582 1.00 97.38 94 GLU A C 1
ATOM 748 O O . GLU A 1 94 ? 11.920 4.193 -3.154 1.00 97.38 94 GLU A O 1
ATOM 753 N N . ASN A 1 95 ? 10.710 2.350 -2.757 1.00 97.38 95 ASN A N 1
ATOM 754 C CA . ASN A 1 95 ? 11.498 1.510 -3.655 1.00 97.38 95 ASN A CA 1
ATOM 755 C C . ASN A 1 95 ? 11.185 1.746 -5.139 1.00 97.38 95 ASN A C 1
ATOM 757 O O . ASN A 1 95 ? 12.036 1.466 -5.981 1.00 97.38 95 ASN A O 1
ATOM 761 N N . LEU A 1 96 ? 9.983 2.238 -5.455 1.00 97.25 96 LEU A N 1
ATOM 762 C CA . LEU A 1 96 ? 9.555 2.544 -6.821 1.00 97.25 96 LEU A CA 1
ATOM 763 C C . LEU A 1 96 ? 9.920 3.957 -7.277 1.00 97.25 96 LEU A C 1
ATOM 765 O O . LEU A 1 96 ? 9.879 4.212 -8.473 1.00 97.25 96 LEU A O 1
ATOM 769 N N . MET A 1 97 ? 10.239 4.873 -6.365 1.00 95.44 97 MET A N 1
ATOM 770 C CA . MET A 1 97 ? 10.666 6.220 -6.733 1.00 95.44 97 MET A CA 1
ATOM 771 C C . MET A 1 97 ? 12.073 6.184 -7.356 1.00 95.44 97 MET A C 1
ATOM 773 O O . MET A 1 97 ? 12.999 5.695 -6.698 1.00 95.44 97 MET A O 1
ATOM 777 N N . PRO A 1 98 ? 12.260 6.730 -8.575 1.00 93.94 98 PRO A N 1
ATOM 778 C CA . PRO A 1 98 ? 13.586 6.913 -9.162 1.00 93.94 98 PRO A CA 1
ATOM 779 C C . PRO A 1 98 ? 14.465 7.764 -8.244 1.00 93.94 98 PRO A C 1
ATOM 781 O O . PRO A 1 98 ? 14.031 8.811 -7.753 1.00 93.94 98 PRO A O 1
ATOM 784 N N . LYS A 1 99 ? 15.694 7.315 -7.982 1.00 91.38 99 LYS A N 1
ATOM 785 C CA . LYS A 1 99 ? 16.642 8.004 -7.090 1.00 91.38 99 LYS A CA 1
ATOM 786 C C . LYS A 1 99 ? 17.627 8.865 -7.870 1.00 91.38 99 LYS A C 1
ATOM 788 O O . LYS A 1 99 ? 18.180 9.811 -7.309 1.00 91.38 99 LYS A O 1
ATOM 793 N N . SER A 1 100 ? 17.821 8.570 -9.150 1.00 91.69 100 SER A N 1
ATOM 794 C CA . SER A 1 100 ? 18.530 9.422 -10.099 1.00 91.69 100 SER A CA 1
ATOM 795 C C . SER A 1 100 ? 17.755 9.560 -11.411 1.00 91.69 100 SER A C 1
ATOM 797 O O . SER A 1 100 ? 16.742 8.897 -11.628 1.00 91.69 100 SER A O 1
ATOM 799 N N . ALA A 1 101 ? 18.219 10.451 -12.290 1.00 86.19 101 ALA A N 1
ATOM 800 C CA . ALA A 1 101 ? 17.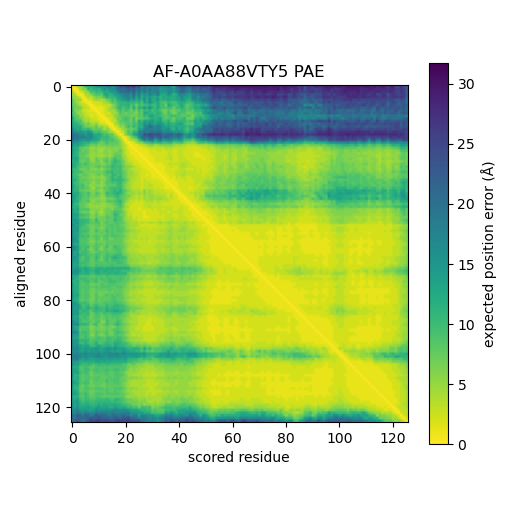614 10.645 -13.608 1.00 86.19 101 ALA A CA 1
ATOM 801 C C . ALA A 1 101 ? 17.876 9.467 -14.566 1.00 86.19 101 ALA A C 1
ATOM 803 O O . ALA A 1 101 ? 17.206 9.358 -15.589 1.00 86.19 101 ALA A O 1
ATOM 804 N N . GLU A 1 102 ? 18.854 8.613 -14.253 1.00 88.38 102 GLU A N 1
ATOM 805 C CA . GLU A 1 102 ? 19.187 7.420 -15.035 1.00 88.38 102 GLU A CA 1
ATOM 806 C C . GLU A 1 102 ? 18.425 6.165 -14.587 1.00 88.38 102 GLU A C 1
ATOM 808 O O . GLU A 1 102 ? 18.463 5.160 -15.296 1.00 88.38 102 GLU A O 1
ATOM 813 N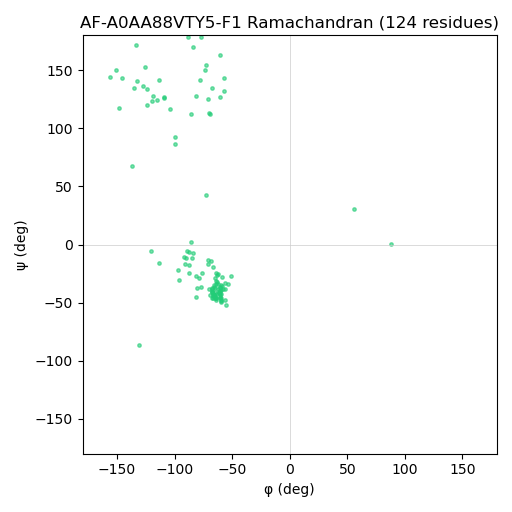 N . ASP A 1 103 ? 17.751 6.203 -13.432 1.00 91.69 103 ASP A N 1
ATOM 814 C CA . ASP A 1 103 ? 16.975 5.067 -12.938 1.00 91.69 103 ASP A CA 1
ATOM 815 C C . ASP A 1 103 ? 15.746 4.839 -13.825 1.00 91.69 103 ASP A C 1
ATOM 817 O O . ASP A 1 103 ? 14.798 5.629 -13.844 1.00 91.69 103 ASP A O 1
ATOM 821 N N . ASP A 1 104 ? 15.747 3.718 -14.538 1.00 94.06 104 ASP A N 1
ATOM 822 C CA . ASP A 1 104 ? 14.605 3.254 -15.310 1.00 94.06 104 ASP A CA 1
ATOM 823 C C . ASP A 1 104 ? 13.663 2.370 -14.469 1.00 94.06 104 ASP A C 1
ATOM 825 O O . ASP A 1 104 ? 13.866 2.098 -13.277 1.00 94.06 104 ASP A O 1
ATOM 829 N N . ALA A 1 105 ? 12.574 1.924 -15.097 1.00 95.62 105 ALA A N 1
ATOM 830 C CA . ALA A 1 105 ? 11.597 1.070 -14.438 1.00 95.62 105 ALA A CA 1
ATOM 831 C C . ALA A 1 105 ? 12.194 -0.275 -13.988 1.00 95.62 105 ALA A C 1
ATOM 833 O O . ALA A 1 105 ? 11.797 -0.789 -12.940 1.00 95.62 105 ALA A O 1
ATOM 834 N N . ASP A 1 106 ? 13.143 -0.837 -14.742 1.00 96.31 106 ASP A N 1
ATOM 835 C CA . ASP A 1 106 ? 13.825 -2.084 -14.392 1.00 96.31 106 ASP A CA 1
ATOM 836 C C . ASP A 1 106 ? 14.638 -1.920 -13.101 1.00 96.31 106 ASP A C 1
ATOM 838 O O . ASP A 1 106 ? 14.513 -2.740 -12.182 1.00 96.31 106 ASP A O 1
ATOM 842 N N . ALA A 1 107 ? 15.402 -0.831 -12.979 1.00 96.69 107 ALA A N 1
ATOM 843 C CA . ALA A 1 107 ? 16.164 -0.504 -11.778 1.00 96.69 107 ALA A CA 1
ATOM 844 C C . ALA A 1 107 ? 15.250 -0.345 -10.550 1.00 96.69 107 ALA A C 1
ATOM 846 O O . ALA A 1 107 ? 15.491 -0.959 -9.502 1.00 96.69 107 ALA A O 1
ATOM 847 N N . CYS A 1 108 ? 14.157 0.411 -10.683 1.00 97.75 108 CYS A N 1
ATOM 848 C CA . CYS A 1 108 ? 13.211 0.664 -9.592 1.00 97.75 108 CYS A CA 1
ATOM 849 C C . CYS A 1 108 ? 12.457 -0.607 -9.160 1.00 97.75 108 CYS A C 1
ATOM 851 O O . CYS A 1 108 ? 12.358 -0.923 -7.971 1.00 97.75 108 CYS A O 1
ATOM 853 N N . LEU A 1 109 ? 11.974 -1.409 -10.113 1.00 98.06 109 LEU A N 1
ATOM 854 C CA . LEU A 1 109 ? 11.327 -2.689 -9.809 1.00 98.06 109 LEU A CA 1
ATOM 855 C C . LEU A 1 109 ? 12.321 -3.691 -9.201 1.00 98.06 109 LEU A C 1
ATOM 857 O O . LEU A 1 109 ? 11.959 -4.451 -8.298 1.00 98.06 109 LEU A O 1
ATOM 861 N N . GLY A 1 110 ? 13.583 -3.662 -9.638 1.00 97.75 110 GLY A N 1
ATOM 862 C CA . GLY A 1 110 ? 14.676 -4.429 -9.046 1.00 97.75 110 GLY A CA 1
ATOM 863 C C . GLY A 1 110 ? 14.962 -4.043 -7.591 1.00 97.75 110 GLY A C 1
ATOM 864 O O . GLY A 1 110 ? 15.200 -4.922 -6.758 1.00 97.75 110 GLY A O 1
ATOM 865 N N . ASN A 1 111 ? 14.886 -2.754 -7.246 1.00 97.25 111 ASN A N 1
ATOM 866 C CA . ASN A 1 111 ? 14.984 -2.276 -5.860 1.00 97.25 111 ASN A CA 1
ATOM 867 C C . ASN A 1 111 ? 13.876 -2.873 -4.987 1.00 97.25 111 ASN A C 1
ATOM 869 O O . ASN A 1 111 ? 14.167 -3.469 -3.949 1.00 97.25 111 ASN A O 1
ATOM 873 N N . LEU A 1 112 ? 12.625 -2.794 -5.451 1.00 98.31 112 LEU A N 1
ATOM 874 C CA . LEU A 1 112 ? 11.481 -3.338 -4.721 1.00 98.31 112 LEU A CA 1
ATOM 875 C C . LEU A 1 112 ? 11.594 -4.853 -4.509 1.00 98.31 112 LEU A C 1
ATOM 877 O O . LEU A 1 112 ? 11.316 -5.344 -3.417 1.00 98.31 112 LEU A O 1
ATOM 881 N N . ILE A 1 113 ? 12.030 -5.604 -5.524 1.00 98.25 113 ILE A N 1
ATOM 882 C CA . ILE A 1 113 ? 12.227 -7.056 -5.402 1.00 98.25 113 ILE A CA 1
ATOM 883 C C . ILE A 1 113 ? 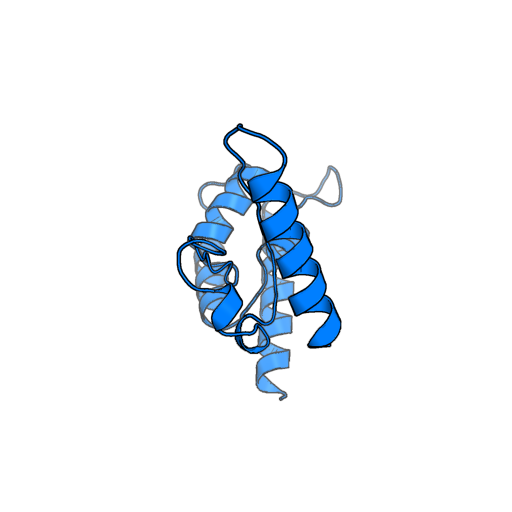13.259 -7.377 -4.321 1.00 98.25 113 ILE A C 1
ATOM 885 O O . ILE A 1 113 ? 12.990 -8.234 -3.480 1.00 98.25 113 ILE A O 1
ATOM 889 N N . ARG A 1 114 ? 14.401 -6.677 -4.307 1.00 97.88 114 ARG A N 1
ATOM 890 C CA . ARG A 1 114 ? 15.433 -6.866 -3.277 1.00 97.88 114 ARG A CA 1
ATOM 891 C C . ARG A 1 114 ? 14.887 -6.588 -1.878 1.00 97.88 114 ARG A C 1
ATOM 893 O O . ARG A 1 114 ? 15.077 -7.405 -0.983 1.00 97.88 114 ARG A O 1
ATOM 900 N N . ALA A 1 115 ? 14.158 -5.485 -1.704 1.00 97.69 115 ALA A N 1
ATOM 901 C CA . ALA A 1 115 ? 13.552 -5.133 -0.421 1.00 97.69 115 ALA A CA 1
ATOM 902 C C . ALA A 1 115 ? 12.543 -6.195 0.059 1.00 97.69 115 ALA A C 1
ATOM 904 O O . ALA A 1 115 ? 12.545 -6.579 1.229 1.00 97.69 115 ALA A O 1
ATOM 905 N N . LEU A 1 116 ? 11.713 -6.717 -0.847 1.00 97.56 116 LEU A N 1
ATOM 906 C CA . LEU A 1 116 ? 10.748 -7.774 -0.540 1.00 97.56 116 LEU A CA 1
ATOM 907 C C . LEU A 1 116 ? 11.417 -9.114 -0.200 1.00 97.56 116 LEU A C 1
ATOM 909 O O . LEU A 1 116 ? 10.943 -9.829 0.682 1.00 97.56 11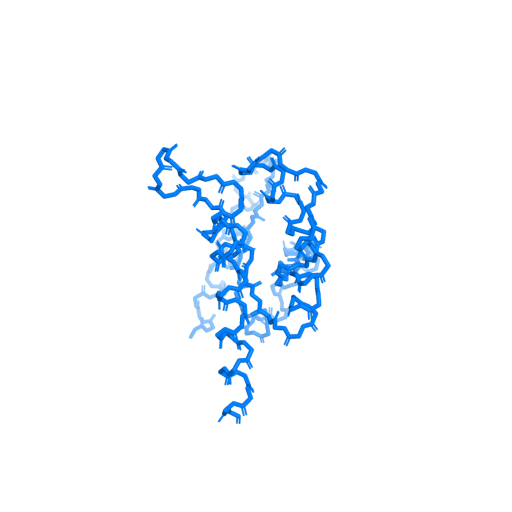6 LEU A O 1
ATOM 913 N N . GLU A 1 117 ? 12.506 -9.472 -0.883 1.00 97.12 117 GLU A N 1
ATOM 914 C CA . GLU A 1 117 ? 13.281 -10.680 -0.577 1.00 97.12 117 GLU A CA 1
ATOM 915 C C . GLU A 1 117 ? 13.942 -10.588 0.803 1.00 97.12 117 GLU A C 1
ATOM 917 O O . GLU A 1 117 ? 13.823 -11.529 1.588 1.00 97.12 117 GLU A O 1
ATOM 922 N N . MET A 1 118 ? 14.531 -9.439 1.147 1.00 95.62 118 MET A N 1
ATOM 923 C CA . MET A 1 118 ? 15.100 -9.201 2.479 1.00 95.62 118 MET A CA 1
ATOM 924 C C . MET A 1 118 ? 14.040 -9.324 3.581 1.00 95.62 118 MET A C 1
ATOM 926 O O . MET A 1 118 ? 14.224 -10.073 4.539 1.00 95.62 118 MET A O 1
ATOM 930 N N . ALA A 1 119 ? 12.890 -8.669 3.411 1.00 94.31 119 ALA A N 1
ATOM 931 C CA . ALA A 1 119 ? 11.798 -8.734 4.382 1.00 94.31 119 ALA A CA 1
ATOM 932 C C . ALA A 1 119 ? 11.216 -10.158 4.524 1.00 94.31 119 ALA A C 1
ATOM 934 O O . ALA A 1 119 ? 10.793 -10.569 5.608 1.00 94.31 119 ALA A O 1
ATOM 935 N N . LYS A 1 120 ? 11.237 -10.958 3.448 1.00 93.75 120 LYS A N 1
ATOM 936 C CA . LYS A 1 120 ? 10.870 -12.380 3.500 1.00 93.75 120 LYS A CA 1
ATOM 937 C C . LYS A 1 120 ? 11.858 -13.198 4.335 1.00 93.75 120 LYS A C 1
ATOM 939 O O . LYS A 1 120 ? 11.425 -14.059 5.098 1.00 93.75 120 LYS A O 1
ATOM 944 N N . GLU A 1 121 ? 13.160 -12.967 4.181 1.00 91.50 121 GLU A N 1
ATOM 945 C CA . GLU A 1 121 ? 14.189 -13.666 4.960 1.00 91.50 121 GLU A CA 1
ATOM 946 C C . GLU A 1 121 ? 14.113 -13.330 6.450 1.00 91.50 121 GLU A C 1
ATOM 948 O O . GLU A 1 121 ? 14.243 -14.224 7.284 1.00 91.50 121 GLU A O 1
ATOM 953 N N . GLU A 1 122 ? 13.872 -12.065 6.793 1.00 87.44 122 GLU A N 1
ATOM 954 C CA . GLU A 1 122 ? 13.704 -11.627 8.183 1.00 87.44 122 GLU A CA 1
ATOM 955 C C . GLU A 1 122 ? 12.510 -12.312 8.852 1.00 87.44 122 GLU A C 1
ATOM 957 O O . GLU A 1 122 ? 12.631 -12.806 9.973 1.00 87.44 122 GLU A O 1
ATOM 962 N N . ARG A 1 123 ? 11.389 -12.449 8.134 1.00 80.75 123 ARG A N 1
ATOM 963 C CA . ARG A 1 123 ? 10.199 -13.161 8.622 1.00 80.75 123 ARG A CA 1
ATOM 964 C C . ARG A 1 123 ? 10.442 -14.648 8.897 1.00 80.75 123 ARG A C 1
ATOM 966 O O . ARG A 1 123 ? 9.701 -15.233 9.673 1.00 80.75 123 ARG A O 1
ATOM 973 N N . TRP A 1 124 ? 11.419 -15.278 8.246 1.00 72.81 124 TRP A N 1
ATOM 974 C CA . TRP A 1 124 ? 11.755 -16.695 8.461 1.00 72.81 124 TRP A CA 1
ATOM 975 C C . TRP A 1 124 ? 12.838 -16.920 9.521 1.00 72.81 124 TRP A C 1
ATOM 977 O O . TRP A 1 124 ? 13.070 -18.063 9.910 1.00 72.81 124 TRP A O 1
ATOM 987 N N . LYS A 1 125 ? 13.509 -15.858 9.978 1.00 69.00 125 LYS A N 1
ATOM 988 C CA . LYS A 1 125 ? 14.515 -15.926 11.049 1.00 69.00 125 LYS A CA 1
ATOM 989 C C . LYS A 1 125 ? 13.927 -15.704 12.449 1.00 69.00 125 LYS A C 1
ATOM 991 O O . LYS A 1 125 ? 14.619 -16.009 13.418 1.00 69.00 125 LYS A O 1
ATOM 996 N N . GLY A 1 126 ? 12.712 -15.161 12.552 1.00 51.28 126 GLY A N 1
ATOM 997 C CA . GLY A 1 126 ? 11.962 -14.980 13.804 1.00 51.28 126 GLY A CA 1
ATOM 998 C C . GLY A 1 126 ? 10.899 -16.048 13.993 1.00 51.28 126 GLY A C 1
ATOM 999 O O . GLY A 1 126 ? 10.708 -16.458 15.157 1.00 51.28 126 GLY A O 1
#

Organism: NCBI:txid1293975

Mean predicted aligned error: 7.5 Å

Radius of gyration: 20.63 Å; Cα contacts (8 Å, |Δi|>4): 81; chains: 1; bounding box: 43×43×48 Å

pLDDT: mean 87.16, std 13.73, range [46.81, 98.31]

Sequence (126 aa):
MEILAVKLLNFIDGLWLACGGERIIVFTTNHVYKLDPALIRRGRMDKHVELSYCCFEGFKLLARNYLDVGAHHVFGKIRALLEKVDMKPADVAENLMPKSAEDDADACLGNLIRALEMAKEERWKG

InterPro domains:
  IPR003959 ATPase, AAA-type, core [PF00004] (7-52)
  IPR003960 ATPase, AAA-type, conserved site [PS00674] (23-42)
  IPR027417 P-loop containing nucleoside triphosphate hydrolase [G3DSA:3.40.50.300] (2-49)
  IPR027417 P-loop containing nucleoside triphosphate hydrolase [SSF52540] (7-99)
  IPR050747 Mitochondrial chaperone BCS1 subfamily [PTHR23070] (7-121)
  IPR058017 AAA+ ATPase At3g28540-like, C-terminal domain [PF25568] (54-123)

Foldseek 3Di:
DVVVLVVVVVVVVVVVPPDPDDDDDDDDDPCPVPDDPVQCDPPHVNDDDDQFFQALVLLCVLCCVAAVDNDDPCSVVLNVLVVQAGHHSVRSNVLQHDPDPPDHRVNSVVSNSVVSVVRNVVVVVD